Protein AF-G7W6U7-F1 (afdb_monomer_lite)

Structure (mmCIF, N/CA/C/O backbone):
data_AF-G7W6U7-F1
#
_entry.id   AF-G7W6U7-F1
#
loop_
_atom_site.group_PDB
_atom_site.id
_atom_site.type_symbol
_atom_site.label_atom_id
_atom_site.label_alt_id
_atom_site.label_comp_id
_atom_site.label_asym_id
_atom_site.label_entity_id
_atom_site.label_seq_id
_atom_site.pdbx_PDB_ins_code
_atom_site.Cartn_x
_atom_site.Cartn_y
_atom_site.Cartn_z
_atom_site.occupancy
_atom_site.B_iso_or_equiv
_atom_site.auth_seq_id
_atom_site.auth_comp_id
_atom_site.auth_asym_id
_atom_site.auth_atom_id
_atom_site.pdbx_PDB_model_num
ATOM 1 N N . MET A 1 1 ? -0.953 19.288 25.376 1.00 32.88 1 MET A N 1
ATOM 2 C CA . MET A 1 1 ? -2.113 18.792 24.614 1.00 32.88 1 MET A CA 1
ATOM 3 C C . MET A 1 1 ? -1.583 18.585 23.219 1.00 32.88 1 MET A C 1
ATOM 5 O O . MET A 1 1 ? -1.214 19.565 22.595 1.00 32.88 1 MET A O 1
ATOM 9 N N . SER A 1 2 ? -1.319 17.336 22.856 1.00 41.28 2 SER A N 1
ATOM 10 C CA . SER A 1 2 ? -0.674 16.981 21.592 1.00 41.28 2 SER A CA 1
ATOM 11 C C . SER A 1 2 ? -1.616 17.310 20.443 1.00 41.28 2 SER A C 1
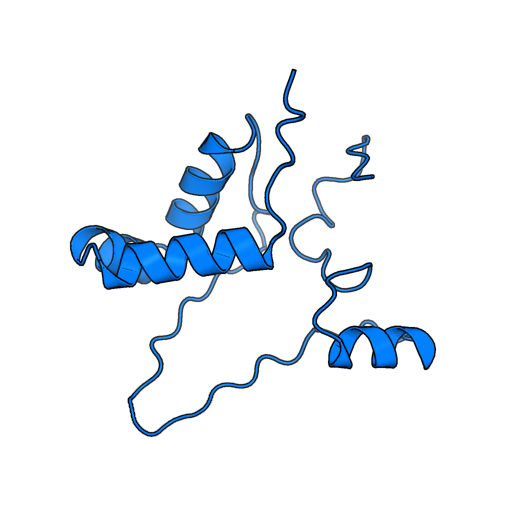ATOM 13 O O . SER A 1 2 ? -2.730 16.794 20.417 1.00 41.28 2 SER A O 1
ATOM 15 N N . GLU A 1 3 ? -1.187 18.182 19.537 1.00 49.31 3 GLU A N 1
ATOM 16 C CA . GLU A 1 3 ? -1.820 18.333 18.231 1.00 49.31 3 GLU A CA 1
ATOM 17 C C . GLU A 1 3 ? -1.776 16.966 17.537 1.00 49.31 3 GLU A C 1
ATOM 19 O O . GLU A 1 3 ? -0.699 16.430 17.271 1.00 49.31 3 GLU A O 1
ATOM 24 N N . GLU A 1 4 ? -2.938 16.354 17.307 1.00 63.97 4 GLU A N 1
ATOM 25 C CA . GLU A 1 4 ? -3.048 15.175 16.447 1.00 63.97 4 GLU A CA 1
ATOM 26 C C . GLU A 1 4 ? -2.851 15.636 15.001 1.00 63.97 4 GLU A C 1
ATOM 28 O O . GLU A 1 4 ? -3.793 15.977 14.288 1.00 63.97 4 GLU A O 1
ATOM 33 N N . LYS A 1 5 ? -1.584 15.717 14.592 1.00 73.00 5 LYS A N 1
ATOM 34 C CA . LYS A 1 5 ? -1.196 15.921 13.200 1.00 73.00 5 LYS A CA 1
ATOM 35 C C . LYS A 1 5 ? -1.615 14.686 12.403 1.00 73.00 5 LYS A C 1
ATOM 37 O O . LYS A 1 5 ? -1.179 13.579 12.716 1.00 73.00 5 LYS A O 1
ATOM 42 N N . LEU A 1 6 ? -2.453 14.870 11.385 1.00 74.50 6 LEU A N 1
ATOM 43 C CA . LEU A 1 6 ? -2.808 13.778 10.478 1.00 74.50 6 LEU A CA 1
ATOM 44 C C . LEU A 1 6 ? -1.576 13.416 9.629 1.00 74.50 6 LEU A C 1
ATOM 46 O O . LEU A 1 6 ? -0.791 14.307 9.285 1.00 74.50 6 LEU A O 1
ATOM 50 N N . PRO A 1 7 ? -1.379 12.125 9.322 1.00 80.25 7 PRO A N 1
ATOM 51 C CA . PRO A 1 7 ? -0.203 11.673 8.596 1.00 80.25 7 PRO A CA 1
ATOM 52 C C . PRO A 1 7 ? -0.186 12.250 7.182 1.00 80.25 7 PRO A C 1
ATOM 54 O O . PRO A 1 7 ? -1.229 12.444 6.550 1.00 80.25 7 PRO A O 1
ATOM 57 N N . SER A 1 8 ? 1.015 12.473 6.659 1.00 83.12 8 SER A N 1
ATOM 58 C CA . SER A 1 8 ? 1.203 12.708 5.232 1.00 83.12 8 SER A CA 1
ATOM 59 C C . SER A 1 8 ? 0.750 11.491 4.420 1.00 83.12 8 SER A C 1
ATOM 61 O O . SER A 1 8 ? 0.692 10.359 4.910 1.00 83.12 8 SER A O 1
ATOM 63 N N . TRP A 1 9 ? 0.475 11.706 3.133 1.00 80.12 9 TRP A N 1
ATOM 64 C CA . TRP A 1 9 ? 0.089 10.624 2.228 1.00 80.12 9 TRP A CA 1
ATOM 65 C C . TRP A 1 9 ? 1.117 9.482 2.192 1.00 80.12 9 TRP A C 1
ATOM 67 O O . TRP A 1 9 ? 0.747 8.311 2.225 1.00 80.12 9 TRP A O 1
ATOM 77 N N . GLN A 1 10 ? 2.411 9.811 2.183 1.00 80.19 10 GLN A N 1
ATOM 78 C CA . GLN A 1 10 ? 3.485 8.816 2.194 1.00 80.19 10 GLN A CA 1
ATOM 79 C C . GLN A 1 10 ? 3.500 7.996 3.490 1.00 80.19 10 GLN A C 1
ATOM 81 O O . GLN A 1 10 ? 3.672 6.779 3.446 1.00 80.19 10 GLN A O 1
ATOM 86 N N . GLU A 1 11 ? 3.310 8.639 4.644 1.00 83.88 11 GLU A N 1
ATOM 87 C CA . GLU A 1 11 ? 3.230 7.950 5.937 1.00 83.88 11 GLU A CA 1
ATOM 88 C C . GLU A 1 11 ? 2.034 6.997 5.970 1.00 83.88 11 GLU A C 1
ATOM 90 O O . GLU A 1 11 ? 2.198 5.820 6.293 1.00 83.88 11 GLU A O 1
ATOM 95 N N . PHE A 1 12 ? 0.867 7.461 5.522 1.00 87.06 12 PHE A N 1
ATOM 96 C CA . PHE A 1 12 ? -0.326 6.628 5.407 1.00 87.06 12 PHE A CA 1
ATOM 97 C C . PHE A 1 12 ? -0.105 5.416 4.485 1.00 87.06 12 PHE A C 1
ATOM 99 O O . PHE A 1 12 ? -0.404 4.281 4.862 1.00 87.06 12 PHE A O 1
ATOM 106 N N . GLN A 1 13 ? 0.480 5.612 3.298 1.00 87.38 13 GLN A N 1
ATOM 107 C CA . GLN A 1 13 ? 0.810 4.507 2.390 1.00 87.38 13 GLN A CA 1
ATOM 108 C C . GLN A 1 13 ? 1.772 3.498 3.032 1.00 87.38 13 GLN A C 1
ATOM 110 O O . GLN A 1 13 ? 1.561 2.287 2.925 1.00 87.38 13 GLN A O 1
ATOM 115 N N . ASN A 1 14 ? 2.804 3.983 3.725 1.00 89.19 14 ASN A N 1
ATOM 116 C CA . ASN A 1 14 ? 3.766 3.129 4.418 1.00 89.19 14 ASN A CA 1
ATOM 117 C C . ASN A 1 14 ? 3.094 2.291 5.510 1.00 89.19 14 ASN A C 1
ATOM 119 O O . ASN A 1 14 ? 3.397 1.104 5.638 1.00 89.19 14 ASN A O 1
ATOM 123 N N . GLU A 1 15 ? 2.156 2.861 6.266 1.00 92.25 15 GLU A N 1
ATOM 124 C CA . GLU A 1 15 ? 1.395 2.122 7.275 1.00 92.25 15 GLU A CA 1
ATOM 125 C C . GLU A 1 15 ? 0.567 0.988 6.661 1.00 92.25 15 GLU A C 1
ATOM 127 O O . GLU A 1 15 ? 0.597 -0.14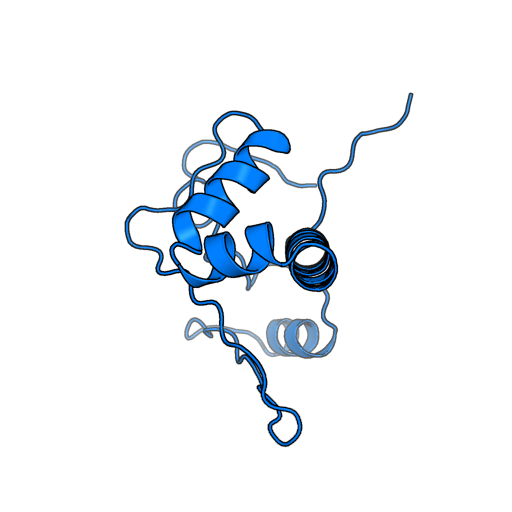0 7.168 1.00 92.25 15 GLU A O 1
ATOM 132 N N . LEU A 1 16 ? -0.116 1.246 5.539 1.00 94.00 16 LEU A N 1
ATOM 133 C CA . LEU A 1 16 ? -0.870 0.219 4.815 1.00 94.00 16 LEU A CA 1
ATOM 134 C C . LEU A 1 16 ? 0.042 -0.912 4.325 1.00 94.00 16 LEU A C 1
ATOM 136 O O . LEU A 1 16 ? -0.295 -2.087 4.493 1.00 94.00 16 LEU A O 1
ATOM 140 N N . VAL A 1 17 ? 1.215 -0.577 3.778 1.00 93.19 17 VAL A N 1
ATOM 141 C CA . VAL A 1 17 ? 2.210 -1.565 3.329 1.00 93.19 17 VAL A CA 1
ATOM 142 C C . VAL A 1 17 ? 2.733 -2.385 4.507 1.00 93.19 17 VAL A C 1
ATOM 144 O O . VAL A 1 17 ? 2.716 -3.615 4.459 1.00 93.19 17 VAL A O 1
ATOM 147 N N . VAL A 1 18 ? 3.144 -1.735 5.600 1.00 95.31 18 VAL A N 1
ATOM 148 C CA . VAL A 1 18 ? 3.629 -2.419 6.809 1.00 95.31 18 VAL A CA 1
ATOM 149 C C . VAL A 1 18 ? 2.563 -3.357 7.367 1.00 95.31 18 VAL A C 1
ATOM 151 O O . VAL A 1 18 ? 2.887 -4.463 7.808 1.00 95.31 18 VAL A O 1
ATOM 154 N N . ARG A 1 19 ? 1.293 -2.946 7.343 1.00 95.75 19 ARG A N 1
ATOM 155 C CA . ARG A 1 19 ? 0.181 -3.790 7.777 1.00 95.75 19 ARG A CA 1
ATOM 156 C C . ARG A 1 19 ? -0.029 -4.977 6.842 1.00 95.75 19 ARG A C 1
ATOM 158 O O . ARG A 1 19 ? -0.141 -6.091 7.340 1.00 95.75 19 ARG A O 1
ATOM 165 N N . ALA A 1 20 ? -0.012 -4.775 5.527 1.00 96.19 20 ALA A N 1
ATOM 166 C CA . ALA A 1 20 ? -0.128 -5.859 4.550 1.00 96.19 20 ALA A CA 1
ATOM 167 C C . ALA A 1 20 ? 1.013 -6.885 4.659 1.00 96.19 20 ALA A C 1
ATOM 169 O O . ALA A 1 20 ? 0.795 -8.070 4.438 1.00 96.19 20 ALA A O 1
ATOM 170 N N . LEU A 1 21 ? 2.213 -6.464 5.066 1.00 94.38 21 LEU A N 1
ATOM 171 C CA . LEU A 1 21 ? 3.328 -7.384 5.321 1.00 94.38 21 LEU A CA 1
ATOM 172 C C . LEU A 1 21 ? 3.165 -8.205 6.611 1.00 94.38 21 LEU A C 1
ATOM 174 O O . LEU A 1 21 ? 3.753 -9.277 6.732 1.00 94.38 21 LEU A O 1
ATOM 178 N N . LYS A 1 22 ? 2.410 -7.701 7.593 1.00 96.69 22 LYS A N 1
ATOM 179 C CA . LYS A 1 22 ? 2.193 -8.365 8.891 1.00 96.69 22 LYS A CA 1
ATOM 180 C C . LYS A 1 22 ? 0.909 -9.194 8.931 1.00 96.69 22 LYS A C 1
ATOM 182 O O . LYS A 1 22 ? 0.836 -10.156 9.691 1.00 96.69 22 LYS A O 1
ATOM 187 N N . ASP A 1 23 ? -0.095 -8.804 8.154 1.00 97.56 23 ASP A N 1
ATOM 188 C CA . ASP A 1 23 ? -1.429 -9.395 8.125 1.00 97.56 23 ASP A CA 1
ATOM 189 C C . ASP A 1 23 ? -1.781 -9.834 6.698 1.00 97.56 23 ASP A C 1
ATOM 191 O O . ASP A 1 23 ? -2.186 -9.046 5.842 1.00 97.56 23 ASP A O 1
ATOM 195 N N . GLU A 1 24 ? -1.653 -11.138 6.463 1.00 96.06 24 GLU A N 1
ATOM 196 C CA . GLU A 1 24 ? -1.958 -11.775 5.180 1.00 96.06 24 GLU A CA 1
ATOM 197 C C . GLU A 1 24 ? -3.443 -11.678 4.793 1.00 96.06 24 GLU A C 1
ATOM 199 O O . GLU A 1 24 ? -3.773 -11.690 3.606 1.00 96.06 24 GLU A O 1
ATOM 204 N N . SER A 1 25 ? -4.359 -11.571 5.762 1.00 97.12 25 SER A N 1
ATOM 205 C CA . SER A 1 25 ? -5.779 -11.363 5.458 1.00 97.12 25 SER A CA 1
ATOM 206 C C . SER A 1 25 ? -6.002 -9.951 4.937 1.00 97.12 25 SER A C 1
ATOM 208 O O . SER A 1 25 ? -6.670 -9.768 3.919 1.00 97.12 25 SER A O 1
ATOM 210 N N . PHE A 1 26 ? -5.399 -8.964 5.600 1.00 97.31 26 PHE A N 1
ATOM 211 C CA . PHE A 1 26 ? -5.442 -7.576 5.155 1.00 97.31 26 PHE A CA 1
ATOM 212 C C . PHE A 1 26 ? -4.792 -7.405 3.778 1.00 97.31 26 PHE A C 1
ATOM 214 O O . PHE A 1 26 ? -5.357 -6.737 2.918 1.00 97.31 26 PHE A O 1
ATOM 221 N N . ARG A 1 27 ? -3.653 -8.062 3.523 1.00 96.00 27 ARG A N 1
ATOM 222 C CA . ARG A 1 27 ? -3.007 -8.064 2.201 1.00 96.00 27 ARG A CA 1
ATOM 223 C C . ARG A 1 27 ? -3.941 -8.561 1.103 1.00 96.00 27 ARG A C 1
ATOM 225 O O . ARG A 1 27 ? -4.040 -7.930 0.056 1.00 96.00 27 ARG A O 1
ATOM 232 N N . LYS A 1 28 ? -4.642 -9.674 1.338 1.00 96.62 28 LYS A N 1
ATOM 233 C CA . LYS A 1 28 ? -5.611 -10.221 0.375 1.00 96.62 28 LYS A CA 1
ATOM 234 C C . LYS A 1 28 ? -6.790 -9.278 0.144 1.00 96.62 28 LYS A C 1
ATOM 236 O O . LYS A 1 28 ? -7.200 -9.125 -0.999 1.00 96.62 28 LYS A O 1
ATOM 241 N N . GLU A 1 29 ? -7.307 -8.645 1.198 1.00 96.94 29 GLU A N 1
ATOM 242 C CA . GLU A 1 29 ? -8.365 -7.626 1.094 1.00 96.94 29 GLU A CA 1
ATOM 243 C C . GLU A 1 29 ? -7.885 -6.439 0.242 1.00 96.94 29 GLU A C 1
ATOM 245 O O . GLU A 1 29 ? -8.555 -6.054 -0.713 1.00 96.94 29 GLU A O 1
ATOM 250 N N . LEU A 1 30 ? -6.682 -5.930 0.527 1.00 96.31 30 LEU A N 1
ATOM 251 C CA . LEU A 1 30 ? -6.072 -4.797 -0.167 1.00 96.31 30 LEU A CA 1
ATOM 252 C C . LEU A 1 30 ? -5.797 -5.088 -1.649 1.00 96.31 30 LEU A C 1
ATOM 254 O O . LEU A 1 30 ? -5.954 -4.204 -2.482 1.00 96.31 30 LEU A O 1
ATOM 258 N N . LEU A 1 31 ? -5.402 -6.314 -1.995 1.00 95.50 31 LEU A N 1
ATOM 259 C CA . LEU A 1 31 ? -5.201 -6.719 -3.391 1.00 95.50 31 LEU A CA 1
ATOM 260 C C . LEU A 1 31 ? -6.519 -6.956 -4.138 1.00 95.50 31 LEU A C 1
ATOM 262 O O . LEU A 1 31 ? -6.566 -6.773 -5.352 1.00 95.50 31 LEU A O 1
ATOM 266 N N . ALA A 1 32 ? -7.571 -7.385 -3.435 1.00 96.75 32 ALA A N 1
ATOM 267 C CA . ALA A 1 32 ? -8.869 -7.674 -4.036 1.00 96.75 32 ALA A CA 1
ATOM 268 C C . ALA A 1 32 ? -9.679 -6.402 -4.320 1.00 96.75 32 ALA A C 1
ATOM 270 O O . ALA A 1 32 ? -10.269 -6.289 -5.393 1.00 96.75 32 ALA A O 1
ATOM 271 N N . ASP A 1 33 ? -9.704 -5.461 -3.374 1.00 95.94 33 ASP A N 1
ATOM 272 C CA . ASP A 1 33 ? -10.401 -4.181 -3.522 1.00 95.94 33 ASP A CA 1
ATOM 273 C C . ASP A 1 33 ? -9.592 -3.042 -2.877 1.00 95.94 33 ASP A C 1
ATOM 275 O O . ASP A 1 33 ? -9.879 -2.589 -1.760 1.00 95.94 33 ASP A O 1
ATOM 279 N N . PRO A 1 34 ? -8.542 -2.567 -3.567 1.00 95.38 34 PRO A N 1
ATOM 280 C CA . PRO A 1 34 ? -7.647 -1.563 -3.012 1.00 95.38 34 PRO A CA 1
ATOM 281 C C . PRO A 1 34 ? -8.357 -0.243 -2.710 1.00 95.38 34 PRO A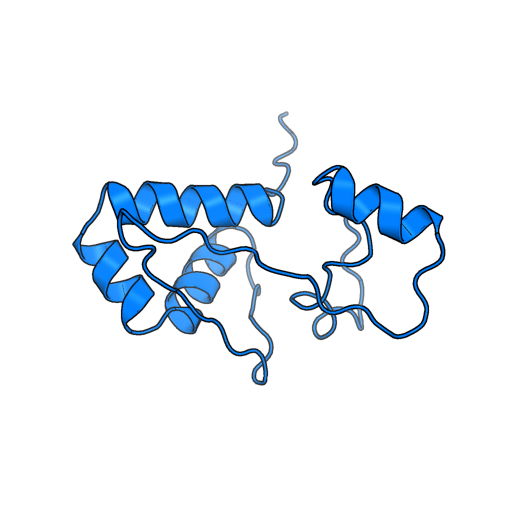 C 1
ATOM 283 O O . PRO A 1 34 ? -8.033 0.414 -1.722 1.00 95.38 34 PRO A O 1
AT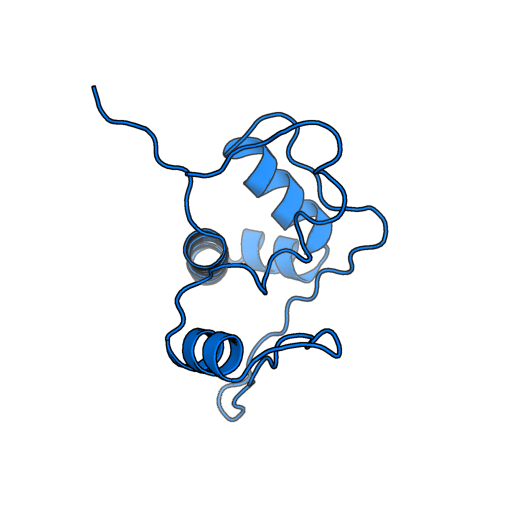OM 286 N N . LYS A 1 35 ? -9.346 0.140 -3.526 1.00 91.69 35 LYS A N 1
ATOM 287 C CA . LYS A 1 35 ? -10.094 1.387 -3.345 1.00 91.69 35 LYS A CA 1
ATOM 288 C C . LYS A 1 35 ? -10.924 1.340 -2.064 1.00 91.69 35 LYS A C 1
ATOM 290 O O . LYS A 1 35 ? -10.819 2.259 -1.252 1.00 91.69 35 LYS A O 1
ATOM 295 N N . ALA A 1 36 ? -11.689 0.266 -1.856 1.00 93.12 36 ALA A N 1
ATOM 296 C CA . ALA A 1 36 ? -12.512 0.121 -0.659 1.00 93.12 36 ALA A CA 1
ATOM 297 C C . ALA A 1 36 ? -11.667 0.071 0.621 1.00 93.12 36 ALA A C 1
ATOM 299 O O . ALA A 1 36 ? -12.033 0.683 1.628 1.00 93.12 36 ALA A O 1
ATOM 300 N N . VAL A 1 37 ? -10.522 -0.620 0.588 1.00 94.81 37 VAL A N 1
ATOM 301 C CA . VAL A 1 37 ? -9.622 -0.698 1.747 1.00 94.81 37 VAL A CA 1
ATOM 302 C C . VAL A 1 37 ? -9.015 0.662 2.069 1.00 94.81 37 VAL A C 1
ATOM 304 O O . VAL A 1 37 ? -9.057 1.076 3.226 1.00 94.81 37 VAL A O 1
ATOM 307 N N . VAL A 1 38 ? -8.498 1.385 1.072 1.00 91.69 38 VAL A N 1
ATOM 308 C CA . VAL A 1 38 ? -7.935 2.725 1.292 1.00 91.69 38 VAL A CA 1
ATOM 309 C C . VAL A 1 38 ? -8.991 3.673 1.862 1.00 91.69 38 VAL A C 1
ATOM 311 O O . VAL A 1 38 ? -8.730 4.330 2.866 1.00 91.69 38 VAL A O 1
ATOM 314 N N . GLU A 1 39 ? -10.199 3.701 1.296 1.00 90.25 39 GLU A N 1
ATOM 315 C CA . GLU A 1 39 ? -11.286 4.557 1.787 1.00 90.25 39 GLU A CA 1
ATOM 316 C C . GLU A 1 39 ? -11.690 4.223 3.232 1.00 90.25 39 GLU A C 1
ATOM 318 O O . GLU A 1 39 ? -11.829 5.120 4.067 1.00 90.25 39 GLU A O 1
ATOM 323 N N . LYS A 1 40 ? -11.789 2.931 3.565 1.00 91.75 40 LYS A N 1
ATOM 324 C CA . LYS A 1 40 ? -12.058 2.449 4.929 1.00 91.75 40 LYS A CA 1
ATOM 325 C C . LYS A 1 40 ? -10.990 2.890 5.927 1.00 91.75 40 LYS A C 1
ATOM 327 O O . LYS A 1 40 ? -11.331 3.231 7.057 1.00 91.75 40 LYS A O 1
ATOM 332 N N . GLU A 1 41 ? -9.714 2.851 5.552 1.00 91.44 41 GLU A N 1
ATOM 333 C CA . GLU A 1 41 ? -8.622 3.260 6.440 1.00 91.44 41 GLU A CA 1
ATOM 334 C C . GLU A 1 41 ? -8.540 4.793 6.565 1.00 91.44 41 GLU A C 1
ATOM 336 O O . GLU A 1 41 ? -8.386 5.292 7.678 1.00 91.44 41 GLU A O 1
ATOM 341 N N . MET A 1 42 ? -8.779 5.555 5.490 1.00 86.69 42 MET A N 1
ATOM 342 C CA . MET A 1 42 ? -8.897 7.022 5.565 1.00 86.69 42 MET A CA 1
ATOM 343 C C . MET A 1 42 ? -10.070 7.472 6.444 1.00 86.69 42 MET A C 1
ATOM 345 O O . MET A 1 42 ? -9.942 8.429 7.209 1.00 86.69 42 MET A O 1
ATOM 349 N N . GLY A 1 43 ? -11.205 6.768 6.384 1.00 86.25 43 GLY A N 1
ATOM 350 C CA . GLY A 1 43 ? -12.377 7.063 7.212 1.00 86.25 43 GLY A CA 1
ATOM 351 C C . GLY A 1 43 ? -12.122 6.940 8.720 1.00 86.25 43 GLY A C 1
ATOM 352 O O . GLY A 1 43 ? -12.849 7.545 9.504 1.00 86.25 43 GLY A O 1
ATOM 353 N N . LYS A 1 44 ? -11.080 6.204 9.137 1.00 88.06 44 LYS A N 1
ATOM 354 C CA . LYS A 1 44 ? -10.641 6.135 10.543 1.00 88.06 44 LYS A CA 1
ATOM 355 C C . LYS A 1 44 ? -9.811 7.343 10.965 1.00 88.06 44 LYS A C 1
ATOM 357 O O . LYS A 1 44 ? -9.801 7.669 12.146 1.00 88.06 44 LYS A O 1
ATOM 362 N N . LEU A 1 45 ? -9.102 7.962 10.021 1.00 83.94 45 LEU A N 1
ATOM 363 C CA . LEU A 1 45 ? -8.268 9.138 10.269 1.00 83.94 45 LEU A CA 1
ATOM 364 C C . LEU A 1 45 ? -9.113 10.409 10.311 1.00 83.94 45 LEU A C 1
ATOM 366 O O . LEU A 1 45 ? -8.913 11.263 11.170 1.00 83.94 45 LEU A O 1
ATOM 370 N N . LYS A 1 46 ? -10.072 10.538 9.389 1.00 81.88 46 LYS A N 1
ATOM 371 C CA . LYS A 1 46 ? -10.968 11.692 9.330 1.00 81.88 46 LYS A CA 1
ATOM 372 C C . LYS A 1 46 ? -12.343 11.286 8.820 1.00 81.88 46 LYS A C 1
ATOM 374 O O . LYS A 1 46 ? -12.481 10.734 7.726 1.00 81.88 46 LYS A O 1
ATOM 379 N N . GLU A 1 47 ? -13.362 11.621 9.604 1.00 78.19 47 GLU A N 1
ATOM 380 C CA . GLU A 1 47 ? -14.755 11.377 9.250 1.00 78.19 47 GLU A CA 1
ATOM 381 C C . GLU A 1 47 ? -15.123 12.110 7.951 1.00 78.19 47 GLU A C 1
ATOM 383 O O . GLU A 1 47 ? -14.786 13.278 7.752 1.00 78.19 47 GLU A O 1
ATOM 388 N N . GLY A 1 48 ? -15.795 11.402 7.043 1.00 75.38 48 GLY A N 1
ATOM 389 C CA . GLY A 1 48 ? -16.185 11.934 5.736 1.00 75.38 48 GLY A CA 1
ATOM 390 C C . GLY A 1 48 ? -15.099 11.881 4.657 1.00 75.38 48 GLY A C 1
ATOM 391 O O . GLY A 1 48 ? -15.366 12.310 3.536 1.00 75.38 48 GLY A O 1
ATOM 392 N N . SER A 1 49 ? -13.915 11.332 4.946 1.00 78.44 49 SER A N 1
ATOM 393 C CA . SER A 1 49 ? -12.884 11.101 3.925 1.00 78.44 49 SER A CA 1
ATOM 394 C C . SER A 1 49 ? -13.358 10.071 2.905 1.00 78.44 49 SER A C 1
ATOM 396 O O . SER A 1 49 ? -13.678 8.939 3.268 1.00 78.44 49 SER A O 1
ATOM 398 N N . LYS A 1 50 ? -13.395 10.464 1.630 1.00 79.75 50 LYS A N 1
ATOM 399 C CA . LYS A 1 50 ? -13.786 9.605 0.509 1.00 79.75 50 LYS A CA 1
ATOM 400 C C . LYS A 1 50 ? -12.874 9.831 -0.679 1.00 79.75 50 LYS A C 1
ATOM 402 O O . LYS A 1 50 ? -12.410 10.948 -0.904 1.00 79.75 50 LYS A O 1
ATOM 407 N N . LEU A 1 51 ? -12.645 8.772 -1.446 1.00 82.19 51 LEU A N 1
ATOM 408 C CA . LEU A 1 51 ? -11.925 8.869 -2.707 1.00 82.19 51 LEU A CA 1
ATOM 409 C C . LEU A 1 51 ? -12.884 9.344 -3.811 1.00 82.19 51 LEU A C 1
ATOM 411 O O . LEU A 1 51 ? -14.047 8.933 -3.821 1.00 82.19 51 LEU A O 1
ATOM 415 N N . PRO A 1 52 ? -12.421 10.155 -4.778 1.00 83.31 52 PRO A N 1
ATOM 416 C CA . PRO A 1 52 ? -13.223 10.497 -5.947 1.00 83.31 52 PRO A CA 1
ATOM 417 C C . PRO A 1 52 ? -13.713 9.243 -6.687 1.00 83.31 52 PRO A C 1
ATOM 419 O O . PRO A 1 52 ? -12.987 8.252 -6.821 1.00 83.31 52 PRO A O 1
ATOM 422 N N . GLU A 1 53 ? -14.935 9.274 -7.223 1.00 80.31 53 GLU A N 1
ATOM 423 C CA . GLU A 1 53 ? -15.522 8.111 -7.908 1.00 80.31 53 GLU A CA 1
ATOM 424 C C . GLU A 1 53 ? -14.684 7.665 -9.113 1.00 80.31 53 GLU A C 1
ATOM 426 O O . GLU A 1 53 ? -14.444 6.470 -9.282 1.00 80.31 53 GLU A O 1
ATOM 431 N N . ALA A 1 54 ? -14.153 8.623 -9.877 1.00 83.69 54 ALA A N 1
ATOM 432 C CA . ALA A 1 54 ? -13.313 8.373 -11.047 1.00 83.69 54 ALA A CA 1
ATOM 433 C C . ALA A 1 54 ? -11.872 7.940 -10.714 1.00 83.69 54 ALA A C 1
ATOM 435 O O . ALA A 1 54 ? -11.143 7.529 -11.615 1.00 83.69 54 ALA A O 1
ATOM 436 N N . LEU A 1 55 ? -11.442 8.031 -9.449 1.00 83.94 55 LEU A N 1
ATOM 437 C CA . LEU A 1 55 ? -10.087 7.648 -9.062 1.00 83.94 55 LEU A CA 1
ATOM 438 C C . LEU A 1 55 ? -9.950 6.121 -9.058 1.00 83.94 55 LEU A C 1
ATOM 440 O O . LEU A 1 55 ? -10.663 5.420 -8.330 1.00 83.94 55 LEU A O 1
ATOM 444 N N . GLU A 1 56 ? -9.007 5.624 -9.852 1.00 87.31 56 GLU A N 1
ATOM 445 C CA . GLU A 1 56 ? -8.584 4.228 -9.852 1.00 87.31 56 GLU A CA 1
ATOM 446 C C . GLU A 1 56 ? -7.426 4.046 -8.863 1.00 87.31 56 GLU A C 1
ATOM 448 O O . GLU A 1 56 ? -6.425 4.759 -8.927 1.00 87.31 56 GLU A O 1
ATOM 453 N N . VAL A 1 57 ? -7.546 3.075 -7.955 1.00 89.75 57 VAL A N 1
ATOM 454 C CA . VAL A 1 57 ? -6.479 2.713 -7.013 1.00 89.75 57 VAL A CA 1
ATOM 455 C C . VAL A 1 57 ? -5.895 1.375 -7.442 1.00 89.75 57 VAL A C 1
ATOM 457 O O . VAL A 1 57 ? -6.629 0.401 -7.597 1.00 89.75 57 VAL A O 1
ATOM 460 N N . LYS A 1 58 ? -4.573 1.316 -7.625 1.00 89.94 58 LYS A N 1
ATOM 461 C CA . LYS A 1 58 ? -3.853 0.089 -7.993 1.00 89.94 58 LYS A CA 1
ATOM 462 C C . LYS A 1 58 ? -2.850 -0.281 -6.919 1.00 89.94 58 LYS A C 1
ATOM 464 O O . LYS A 1 58 ? -2.066 0.557 -6.484 1.00 89.94 58 LYS A O 1
ATOM 469 N N . VAL A 1 59 ? -2.841 -1.559 -6.556 1.00 93.25 59 VAL A N 1
ATOM 470 C CA . VAL A 1 59 ? -1.808 -2.165 -5.715 1.00 93.25 59 VAL A CA 1
ATOM 471 C C . VAL A 1 59 ? -1.082 -3.194 -6.567 1.00 93.25 59 VAL A C 1
ATOM 473 O O . VAL A 1 59 ? -1.707 -4.067 -7.165 1.00 93.25 59 VAL A O 1
ATOM 476 N N . ILE A 1 60 ? 0.237 -3.049 -6.663 1.00 91.31 60 ILE A N 1
ATOM 477 C CA . ILE A 1 60 ? 1.098 -3.916 -7.466 1.00 91.31 60 ILE A CA 1
ATOM 478 C C . ILE A 1 60 ? 2.073 -4.597 -6.519 1.00 91.31 60 ILE A C 1
ATOM 480 O O . ILE A 1 60 ? 2.775 -3.935 -5.755 1.00 91.31 60 ILE A O 1
ATOM 484 N N . GLU A 1 61 ? 2.135 -5.922 -6.580 1.00 90.69 61 GLU A N 1
ATOM 485 C CA . GLU A 1 61 ? 3.133 -6.677 -5.834 1.00 90.69 61 GLU A CA 1
ATOM 486 C C . GLU A 1 61 ? 4.463 -6.642 -6.577 1.00 90.69 61 GLU A C 1
ATOM 488 O O . GLU A 1 61 ? 4.566 -7.073 -7.725 1.00 90.69 61 GLU A O 1
ATOM 493 N N . GLN A 1 62 ? 5.492 -6.123 -5.913 1.00 89.31 62 GLN A N 1
ATOM 494 C CA . GLN A 1 62 ? 6.840 -6.095 -6.457 1.00 89.31 62 GLN A CA 1
ATOM 495 C C . GLN A 1 62 ? 7.492 -7.480 -6.350 1.00 89.31 62 GLN A C 1
ATOM 497 O O . GLN A 1 62 ? 7.719 -7.955 -5.235 1.00 89.31 62 GLN A O 1
ATOM 502 N N . PRO A 1 63 ? 7.820 -8.148 -7.475 1.00 90.00 63 PRO A N 1
ATOM 503 C CA . PRO A 1 63 ? 8.579 -9.390 -7.430 1.00 90.00 63 PRO A CA 1
ATOM 504 C C . PRO A 1 63 ? 10.036 -9.109 -7.036 1.00 90.00 63 PRO A C 1
ATOM 506 O O . PRO A 1 63 ? 10.562 -8.021 -7.266 1.00 90.00 63 PRO A O 1
ATOM 509 N N . ALA A 1 64 ? 10.719 -10.117 -6.486 1.00 91.38 64 ALA A N 1
ATOM 510 C CA . ALA A 1 64 ? 12.056 -9.978 -5.892 1.00 91.38 64 ALA A CA 1
ATOM 511 C C . ALA A 1 64 ? 13.149 -9.440 -6.841 1.00 91.38 64 ALA A C 1
ATOM 513 O O . ALA A 1 64 ? 14.199 -8.998 -6.385 1.00 91.38 64 ALA A O 1
ATOM 514 N N . ASN A 1 65 ? 12.927 -9.497 -8.154 1.00 93.19 65 ASN A N 1
ATOM 515 C CA . ASN A 1 65 ? 13.876 -9.103 -9.193 1.00 93.19 65 ASN A CA 1
ATOM 516 C C . ASN A 1 65 ? 13.377 -7.948 -10.081 1.00 93.19 65 ASN A C 1
ATOM 518 O O . ASN A 1 65 ? 13.920 -7.760 -11.169 1.00 93.19 65 ASN A O 1
ATOM 522 N N . ALA A 1 66 ? 12.362 -7.190 -9.654 1.00 91.31 66 ALA A N 1
ATOM 523 C CA . ALA A 1 66 ? 11.915 -5.993 -10.366 1.00 91.31 66 ALA A CA 1
ATOM 524 C C . ALA A 1 66 ? 12.001 -4.753 -9.477 1.00 91.31 66 ALA A C 1
ATOM 526 O O . ALA A 1 66 ? 11.754 -4.818 -8.276 1.00 91.31 66 ALA A O 1
ATOM 527 N N . LEU A 1 67 ? 12.307 -3.611 -10.089 1.00 90.88 67 LEU A N 1
ATOM 528 C CA . LEU A 1 67 ? 12.196 -2.289 -9.482 1.00 90.88 67 LEU A CA 1
ATOM 529 C C . LEU A 1 67 ? 11.038 -1.544 -10.145 1.00 90.88 67 LEU A C 1
ATOM 531 O O . LEU A 1 67 ? 10.996 -1.463 -11.372 1.00 90.88 67 LEU A O 1
ATOM 535 N N . TYR A 1 68 ? 10.128 -0.987 -9.346 1.00 87.00 68 TYR A N 1
ATOM 536 C CA . TYR A 1 68 ? 9.090 -0.088 -9.842 1.00 87.00 68 TYR A CA 1
ATOM 537 C C . TYR A 1 68 ? 9.429 1.355 -9.492 1.00 87.00 68 TYR A C 1
ATOM 539 O O . TYR A 1 68 ? 9.711 1.676 -8.341 1.00 87.00 68 TYR A O 1
ATOM 547 N N . LEU A 1 69 ? 9.389 2.215 -10.506 1.00 85.19 69 LEU A N 1
ATOM 548 C CA . LEU A 1 69 ? 9.490 3.660 -10.361 1.00 85.19 69 LEU A CA 1
ATOM 549 C C . LEU A 1 69 ? 8.131 4.252 -10.724 1.00 85.19 69 LEU A C 1
ATOM 551 O O . LEU A 1 69 ? 7.639 4.034 -11.832 1.00 85.19 69 LEU A O 1
ATOM 555 N N . VAL A 1 70 ? 7.521 4.967 -9.782 1.00 83.12 70 VAL A N 1
ATOM 556 C CA . VAL A 1 70 ? 6.268 5.688 -10.011 1.00 83.12 70 VAL A CA 1
ATOM 557 C C . VAL A 1 70 ? 6.631 7.109 -10.402 1.00 83.12 70 VAL A C 1
ATOM 559 O O . VAL A 1 70 ? 7.188 7.850 -9.597 1.00 83.12 70 VAL A O 1
ATOM 562 N N . LEU A 1 71 ? 6.344 7.470 -11.650 1.00 77.12 71 LEU A N 1
ATOM 563 C CA . LEU A 1 71 ? 6.483 8.846 -12.104 1.00 77.12 71 LEU A CA 1
ATOM 564 C C . LEU A 1 71 ? 5.182 9.600 -11.814 1.00 77.12 71 LEU A C 1
ATOM 566 O O . LEU A 1 71 ? 4.111 9.085 -12.148 1.00 77.12 71 LEU A O 1
ATOM 570 N N . PRO A 1 72 ? 5.250 10.789 -11.195 1.00 70.31 72 PRO A N 1
ATOM 571 C CA . PRO A 1 72 ? 4.071 11.616 -10.998 1.00 70.31 72 PRO A CA 1
ATOM 572 C C . PRO A 1 72 ? 3.490 12.064 -12.338 1.00 70.31 72 PRO A C 1
ATOM 574 O O . PRO A 1 72 ? 4.219 12.284 -13.308 1.00 70.31 72 PRO A O 1
ATOM 577 N N . THR A 1 73 ? 2.173 12.257 -12.377 1.00 70.06 73 THR A N 1
ATOM 578 C CA . THR A 1 73 ? 1.547 12.987 -13.477 1.00 70.06 73 THR A CA 1
ATOM 579 C C . THR A 1 73 ? 1.981 14.443 -13.386 1.00 70.06 73 THR A C 1
ATOM 581 O O . THR A 1 73 ? 1.656 15.141 -12.430 1.00 70.06 73 THR A O 1
ATOM 584 N N . ILE A 1 74 ? 2.713 14.892 -14.393 1.00 65.38 74 ILE A N 1
ATOM 585 C CA . ILE A 1 74 ? 3.062 16.292 -14.594 1.00 65.38 74 ILE A CA 1
ATOM 586 C C . ILE A 1 74 ? 1.910 16.962 -15.343 1.00 65.38 74 ILE A C 1
ATOM 588 O O . ILE A 1 74 ? 1.614 16.581 -16.473 1.00 65.38 74 ILE A O 1
ATOM 592 N N . SER A 1 75 ? 1.238 17.928 -14.713 1.00 59.28 75 SER A N 1
ATOM 593 C CA . SER A 1 75 ? 0.446 18.913 -15.460 1.00 59.28 75 SER A CA 1
ATOM 594 C C . SER A 1 75 ? 1.429 19.799 -16.229 1.00 59.28 75 SER A C 1
ATOM 596 O O . SER A 1 75 ? 2.480 20.118 -15.679 1.00 59.28 75 SER A O 1
ATOM 598 N N . ASP A 1 76 ? 1.108 20.169 -17.472 1.00 54.56 76 ASP A N 1
ATOM 599 C CA . ASP A 1 76 ? 1.995 20.792 -18.484 1.00 54.56 76 ASP A CA 1
ATOM 600 C C . ASP A 1 76 ? 2.707 22.112 -18.082 1.00 54.56 76 ASP A C 1
ATOM 602 O O . ASP A 1 76 ? 3.395 22.716 -18.898 1.00 54.56 76 ASP A O 1
ATOM 606 N N . GLU A 1 77 ? 2.612 22.560 -16.829 1.00 50.00 77 GLU A N 1
ATOM 607 C CA . GLU A 1 77 ? 3.232 23.789 -16.328 1.00 50.00 77 GLU A CA 1
ATOM 608 C C . GLU A 1 77 ? 3.900 23.578 -14.959 1.00 50.00 77 GLU A C 1
ATOM 610 O O . GLU A 1 77 ? 3.531 24.206 -13.969 1.00 50.00 77 GLU A O 1
ATOM 615 N N . LEU A 1 78 ? 4.895 22.689 -14.872 1.00 56.19 78 LEU A N 1
ATOM 616 C CA . LEU A 1 78 ? 5.825 22.734 -13.739 1.00 56.19 78 LEU A CA 1
ATOM 617 C C . LEU A 1 78 ? 6.982 23.677 -14.067 1.00 56.19 78 LEU A C 1
ATOM 619 O O . LEU A 1 78 ? 7.706 23.464 -15.038 1.00 56.19 78 LEU A O 1
ATOM 623 N N . SER A 1 79 ? 7.156 24.712 -13.245 1.00 56.94 79 SER A N 1
ATOM 624 C CA . SER A 1 79 ? 8.393 25.492 -13.217 1.00 56.94 79 SER A CA 1
ATOM 625 C C . SER A 1 79 ? 9.556 24.617 -12.732 1.00 56.94 79 SER A C 1
ATOM 627 O O . SER A 1 79 ? 9.345 23.612 -12.048 1.00 56.94 79 SER A O 1
ATOM 629 N N . ASP A 1 80 ? 10.794 25.001 -13.050 1.00 59.75 80 ASP A N 1
ATOM 630 C CA . ASP A 1 80 ? 11.996 24.254 -12.645 1.00 59.75 80 ASP A CA 1
ATOM 631 C C . ASP A 1 80 ? 12.071 24.021 -11.117 1.00 59.75 80 ASP A C 1
ATOM 633 O O . ASP A 1 80 ? 12.547 22.979 -10.672 1.00 59.75 80 ASP A O 1
ATOM 637 N N . GLU A 1 81 ? 11.505 24.922 -10.305 1.00 57.59 81 GLU A N 1
ATOM 638 C CA . GLU A 1 81 ? 11.392 24.775 -8.842 1.00 57.59 81 GLU A CA 1
ATOM 639 C C . GLU A 1 81 ? 10.486 23.602 -8.417 1.00 57.59 81 GLU A C 1
ATOM 641 O O . GLU A 1 81 ? 10.768 22.913 -7.436 1.00 57.59 81 GLU A O 1
ATOM 646 N N . ALA A 1 82 ? 9.416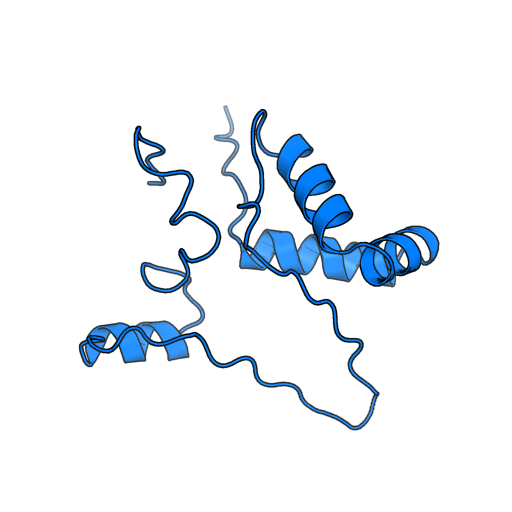 23.309 -9.163 1.00 57.12 82 ALA A N 1
ATOM 647 C CA . ALA A 1 82 ? 8.546 22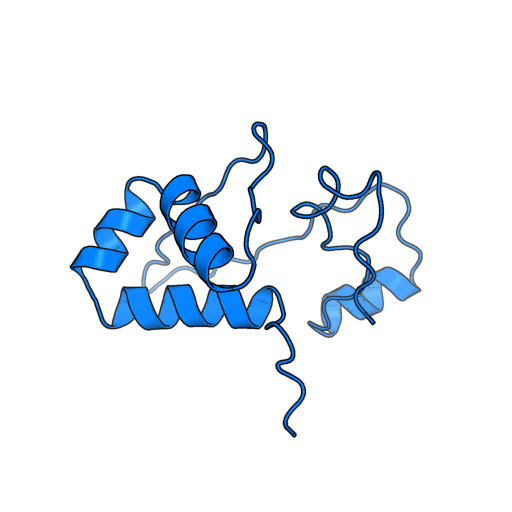.171 -8.866 1.00 57.12 82 ALA A CA 1
ATOM 648 C C . ALA A 1 82 ? 9.213 20.820 -9.196 1.00 57.12 82 ALA A C 1
ATOM 650 O O . ALA A 1 82 ? 8.885 19.806 -8.574 1.00 57.12 82 ALA A O 1
ATOM 651 N N . LEU A 1 83 ? 10.190 20.794 -10.114 1.00 61.88 83 LEU A N 1
ATOM 652 C CA . LEU A 1 83 ? 10.999 19.601 -10.396 1.00 61.88 83 LEU A CA 1
ATOM 653 C C . LEU A 1 83 ? 11.981 19.285 -9.258 1.00 61.88 83 LEU A C 1
ATOM 655 O O . LEU A 1 83 ? 12.240 18.109 -8.988 1.00 61.88 83 LEU A O 1
ATOM 659 N N . GLU A 1 84 ? 12.482 20.297 -8.546 1.00 59.19 84 GLU A N 1
ATOM 660 C CA . GLU A 1 84 ? 13.350 20.090 -7.377 1.00 59.19 84 GLU A CA 1
ATOM 661 C C . GLU A 1 84 ? 12.599 19.399 -6.221 1.00 59.19 84 GLU A C 1
ATOM 663 O O . GLU A 1 84 ? 13.149 18.513 -5.560 1.00 59.19 84 GLU A O 1
ATOM 668 N N . ASN A 1 85 ? 11.303 19.687 -6.051 1.00 55.81 85 ASN A N 1
ATOM 669 C CA . ASN A 1 85 ? 10.454 19.035 -5.045 1.00 55.81 85 ASN A CA 1
ATOM 670 C C . ASN A 1 85 ? 10.152 17.558 -5.363 1.00 55.81 85 ASN A C 1
ATOM 672 O O . ASN A 1 85 ? 10.012 16.743 -4.446 1.00 55.81 85 ASN A O 1
ATOM 676 N N . VAL A 1 86 ? 10.133 17.169 -6.646 1.00 56.53 86 VAL A N 1
ATOM 677 C CA . VAL A 1 86 ? 10.006 15.755 -7.057 1.00 56.53 86 VAL A CA 1
ATOM 678 C C . VAL A 1 86 ? 11.222 14.937 -6.603 1.00 56.53 86 VAL A C 1
ATOM 680 O O . VAL A 1 86 ? 11.068 13.786 -6.193 1.00 56.53 86 VAL A O 1
ATOM 683 N N . ALA A 1 87 ? 12.420 15.527 -6.621 1.00 49.53 87 ALA A N 1
ATOM 684 C CA . ALA A 1 87 ? 13.655 14.859 -6.206 1.00 49.53 87 ALA A CA 1
ATOM 685 C C . ALA A 1 87 ? 13.819 14.768 -4.675 1.00 49.53 87 ALA A C 1
ATOM 687 O O . ALA A 1 87 ? 14.530 13.888 -4.185 1.00 49.53 87 ALA A O 1
ATOM 688 N N . GLY A 1 88 ? 13.159 15.650 -3.917 1.00 43.84 88 GLY A N 1
ATOM 689 C CA . GLY A 1 88 ? 13.276 15.727 -2.457 1.00 43.84 88 GLY A CA 1
ATOM 690 C C . GLY A 1 88 ? 12.359 14.786 -1.673 1.00 43.84 88 GLY A C 1
ATOM 691 O O . GLY A 1 88 ? 12.512 14.671 -0.458 1.00 43.84 88 GLY A O 1
ATOM 692 N N . GLY A 1 89 ? 11.382 14.142 -2.321 1.00 46.44 89 GLY A N 1
ATOM 693 C CA . GLY A 1 89 ? 10.378 13.321 -1.633 1.00 46.44 89 GLY A CA 1
ATOM 694 C C . GLY A 1 89 ? 9.488 14.103 -0.656 1.00 46.44 89 GLY A C 1
ATOM 695 O O . GLY A 1 89 ? 8.680 13.488 0.034 1.00 46.44 89 GLY A O 1
ATOM 696 N N . GLN A 1 90 ? 9.610 15.433 -0.603 1.00 42.38 90 GLN A N 1
ATOM 697 C CA . GLN A 1 90 ? 8.746 16.311 0.173 1.00 42.38 90 GLN A CA 1
ATOM 698 C C . GLN A 1 90 ? 7.465 16.518 -0.629 1.00 42.38 90 GLN A C 1
ATOM 700 O O . GLN A 1 90 ? 7.457 17.183 -1.663 1.00 42.38 90 GLN A O 1
ATOM 705 N N . GLY A 1 91 ? 6.384 15.878 -0.188 1.00 50.50 91 GLY A N 1
ATOM 706 C CA . GLY A 1 91 ? 5.068 16.075 -0.775 1.00 50.50 91 GLY A CA 1
ATOM 707 C C . GLY A 1 91 ? 4.588 17.493 -0.506 1.00 50.50 91 GLY A C 1
ATOM 708 O O . GLY A 1 91 ? 3.992 17.722 0.534 1.00 50.50 91 GLY A O 1
ATOM 709 N N . ASN A 1 92 ? 4.841 18.413 -1.435 1.00 40.81 92 ASN A N 1
ATOM 710 C CA . ASN A 1 92 ? 4.180 19.708 -1.487 1.00 40.81 92 ASN A CA 1
ATOM 711 C C . ASN A 1 92 ? 3.715 20.002 -2.923 1.00 40.81 92 ASN A C 1
ATOM 713 O O . ASN A 1 92 ? 4.454 19.857 -3.896 1.00 40.81 92 ASN A O 1
ATOM 717 N N . GLU A 1 93 ? 2.431 20.347 -3.004 1.00 44.34 93 GLU A N 1
ATOM 718 C CA . GLU A 1 93 ? 1.713 21.071 -4.065 1.00 44.34 93 GLU A CA 1
ATOM 719 C C . GLU A 1 93 ? 1.546 20.440 -5.460 1.00 44.34 93 GLU A C 1
ATOM 721 O O . GLU A 1 93 ? 0.697 20.908 -6.212 1.00 44.34 93 GLU A O 1
ATOM 726 N N . VAL A 1 94 ? 2.220 19.333 -5.799 1.00 40.66 94 VAL A N 1
ATOM 727 C CA . VAL A 1 94 ? 2.009 18.652 -7.107 1.00 40.66 94 VAL A CA 1
ATOM 728 C C . VAL A 1 94 ? 1.329 17.277 -6.992 1.00 40.66 94 VAL A C 1
ATOM 730 O O . VAL A 1 94 ? 0.846 16.720 -7.975 1.00 40.66 94 VAL A O 1
ATOM 733 N N . TYR A 1 95 ? 1.228 16.727 -5.778 1.00 47.50 95 TYR A N 1
ATOM 734 C CA . TYR A 1 95 ? 0.678 15.387 -5.513 1.00 47.50 95 TYR A CA 1
ATOM 735 C C . TYR A 1 95 ? -0.782 15.387 -5.045 1.00 47.50 95 TYR A C 1
ATOM 737 O O . TYR A 1 95 ? -1.246 14.418 -4.446 1.00 47.50 95 TYR A O 1
ATOM 745 N N . ASP A 1 96 ? -1.538 16.442 -5.339 1.00 39.56 96 ASP A N 1
ATOM 746 C CA . ASP A 1 96 ? -2.904 16.593 -4.837 1.00 39.56 96 ASP A CA 1
ATOM 747 C C . ASP A 1 96 ? -3.974 15.921 -5.716 1.00 39.56 96 ASP A C 1
ATOM 749 O O . ASP A 1 96 ? -5.139 16.298 -5.702 1.00 39.56 96 ASP A O 1
ATOM 753 N N . PHE A 1 97 ? -3.636 14.887 -6.494 1.00 37.91 97 PHE A N 1
ATOM 754 C CA . PHE A 1 97 ? -4.631 14.219 -7.352 1.00 37.91 97 PHE A CA 1
ATOM 755 C C . PHE A 1 97 ? -5.570 13.256 -6.594 1.00 37.91 97 PHE A C 1
ATOM 757 O O . PHE A 1 97 ? -6.525 12.739 -7.173 1.00 37.91 97 PHE A O 1
ATOM 764 N N . CYS A 1 98 ? -5.363 13.057 -5.286 1.00 38.00 98 CYS A N 1
ATOM 765 C CA . CYS A 1 98 ? -6.365 12.450 -4.402 1.00 38.00 98 CYS A CA 1
ATOM 766 C C . CYS A 1 98 ? -7.235 13.491 -3.661 1.00 38.00 98 CYS A C 1
ATOM 768 O O . CYS A 1 98 ? -8.268 13.120 -3.104 1.00 38.00 98 CYS A O 1
ATOM 770 N N . CYS A 1 99 ? -6.874 14.780 -3.684 1.00 42.38 99 CYS A N 1
ATOM 771 C CA . CYS A 1 99 ? -7.621 15.851 -3.006 1.00 42.38 99 CYS A CA 1
ATOM 772 C C . CYS A 1 99 ? -8.280 16.850 -3.982 1.00 42.38 99 CYS A C 1
ATOM 774 O O . CYS A 1 99 ? -9.220 17.553 -3.604 1.00 42.38 99 CYS A O 1
ATOM 776 N N . LEU A 1 100 ? -7.909 16.832 -5.268 1.00 35.28 100 LEU A N 1
ATOM 777 C CA . LEU A 1 100 ? -8.417 17.743 -6.305 1.00 35.28 100 LEU A CA 1
ATOM 778 C C . LEU A 1 100 ? -9.915 17.621 -6.650 1.00 35.28 100 LEU A C 1
ATOM 780 O O . LEU A 1 100 ? -10.400 18.390 -7.471 1.00 35.28 100 LEU A O 1
ATOM 784 N N . TYR A 1 101 ? -10.679 16.725 -6.013 1.00 37.34 101 TYR A N 1
ATOM 785 C CA . TYR A 1 101 ? -12.151 16.729 -6.117 1.00 37.34 101 TYR A CA 1
ATOM 786 C C . TYR A 1 101 ? -12.906 16.823 -4.782 1.00 37.34 101 TYR A C 1
ATOM 788 O O . TYR A 1 101 ? -14.126 16.673 -4.762 1.00 37.34 101 TYR A O 1
ATOM 796 N N . ALA A 1 102 ? -12.226 17.142 -3.676 1.00 37.56 102 ALA A N 1
ATOM 797 C CA . ALA A 1 102 ? -12.883 17.461 -2.400 1.00 37.56 102 ALA A CA 1
ATOM 798 C C . ALA A 1 102 ? -12.645 18.912 -1.933 1.00 37.56 102 ALA A C 1
ATOM 800 O O . ALA A 1 102 ? -13.050 19.282 -0.831 1.00 37.56 102 ALA A O 1
ATOM 801 N N . CYS A 1 103 ? -12.026 19.756 -2.764 1.00 39.47 103 CYS A N 1
ATOM 802 C CA . CYS A 1 103 ? -11.651 21.123 -2.407 1.00 39.47 103 CYS A CA 1
ATOM 803 C C . CYS A 1 103 ? -12.521 22.190 -3.097 1.00 39.47 103 CYS A C 1
ATOM 805 O O . CYS A 1 103 ? -12.008 23.084 -3.756 1.00 39.47 103 CYS A O 1
ATOM 807 N N . GLU A 1 104 ? -13.848 22.139 -2.943 1.00 34.31 104 GLU A N 1
ATOM 808 C CA . GLU A 1 104 ? -14.686 23.321 -3.237 1.00 34.31 104 GLU A CA 1
ATOM 809 C C . GLU A 1 104 ? -15.091 24.107 -1.982 1.00 34.31 104 GLU A C 1
ATOM 811 O O . GLU A 1 104 ? -15.601 25.219 -2.108 1.00 34.31 104 GLU A O 1
ATOM 816 N N . ARG A 1 105 ? -14.844 23.604 -0.759 1.00 33.44 105 ARG A N 1
ATOM 817 C CA . ARG A 1 105 ? -15.166 24.343 0.484 1.00 33.44 105 ARG A CA 1
ATOM 818 C C . ARG A 1 105 ? -14.208 24.121 1.658 1.00 33.44 105 ARG A C 1
ATOM 820 O O . ARG A 1 105 ? -14.652 23.942 2.785 1.00 33.44 105 ARG A O 1
ATOM 827 N N . GLY A 1 106 ? -12.906 24.230 1.407 1.00 39.97 106 GLY A N 1
ATOM 828 C CA . GLY A 1 106 ? -11.931 24.476 2.469 1.00 39.97 106 GLY A CA 1
ATOM 829 C C . GLY A 1 106 ? -11.614 23.257 3.330 1.00 39.97 106 GLY A C 1
ATOM 830 O O . GLY A 1 106 ? -12.305 22.932 4.290 1.00 39.97 106 GLY A O 1
ATOM 831 N N . CYS A 1 107 ? -10.482 22.632 3.045 1.00 33.94 107 CYS A N 1
ATOM 832 C CA . CYS A 1 107 ? -9.688 21.999 4.084 1.00 33.94 107 CYS A CA 1
ATOM 833 C C . CYS A 1 107 ? -8.283 22.557 3.930 1.00 33.94 107 CYS A C 1
ATOM 835 O O . CYS A 1 107 ? -7.505 22.081 3.111 1.00 33.94 107 CYS A O 1
ATOM 837 N N . CYS A 1 108 ? -8.023 23.624 4.685 1.00 33.09 108 CYS A N 1
ATOM 838 C CA . CYS A 1 108 ? -6.676 24.054 4.998 1.00 33.09 108 CYS A CA 1
ATOM 839 C C . CYS A 1 108 ? -5.924 22.858 5.582 1.00 33.09 108 CYS A C 1
ATOM 841 O O . CYS A 1 108 ? -6.360 22.274 6.578 1.00 33.09 108 CYS A O 1
ATOM 843 N N . TRP A 1 109 ? -4.820 22.518 4.944 1.00 32.88 109 TRP A N 1
ATOM 844 C CA . TRP A 1 109 ? -3.715 21.825 5.569 1.00 32.88 109 TRP A CA 1
ATOM 845 C C . TRP A 1 109 ? -2.630 22.888 5.688 1.00 32.88 109 TRP A C 1
ATOM 847 O O . TRP A 1 109 ? -2.201 23.422 4.669 1.00 32.88 109 TRP A O 1
ATOM 857 N N . ASP A 1 110 ? -2.335 23.287 6.923 1.00 32.28 110 ASP A N 1
ATOM 858 C CA . ASP A 1 110 ? -1.110 24.022 7.254 1.00 32.28 110 ASP A CA 1
ATOM 859 C C . ASP A 1 110 ? 0.041 23.005 7.341 1.00 32.28 110 ASP A C 1
ATOM 861 O O . ASP A 1 110 ? -0.200 21.903 7.905 1.00 32.28 110 ASP A O 1
#

Secondary structure (DSSP, 8-state):
----PPPPHHHHHHHHHHHHHH-HHHHHHHHH-HHHHHHHHHHHHSTT----TT---------TT----------S---HHHHHHHHHT---SS-GGGTTTT-SS-----

InterPro domains:
  IPR022513 NHLP leader peptide domain [TIGR03793] (9-89)
  IPR036648 Nitrile hydratase alpha /Thiocyanate hydrolase gamma superfamily [G3DSA:3.90.330.10] (8-89)
  IPR036648 Nitrile hydratase alpha /Thiocyanate hydrolase gamma superfamily [SSF56209] (8-93)

Radius of gyration: 15.76 Å; chains: 1; bounding box: 30×37×43 Å

pLDDT: mean 72.57, std 22.02, range [32.28, 97.56]

Foldseek 3Di:
DDDPDQDDPVVLVVVLVVCVVVDVVSVVVCQVCVQVSSQVSVCVRPPPDHFDPPDDDHDDDDDPPDDDDDDADDDPDDDPVNVVCVVVVPDDDRPCPRPVPVPPDDDDDD

Organism: Desulfosporosinus orientis (strain ATCC 19365 / DSM 765 / NCIMB 8382 / VKM B-1628 / Singapore I) (NCBI:txid768706)

Sequence (110 aa):
MSEEKLPSWQEFQNELVVRALKDESFRKELLADPKAVVEKEMGKLKEGSKLPEALEVKVIEQPANALYLVLPTISDELSDEALENVAGGQGNEVYDFCCLYACERGCCWD